Protein AF-A0A8I2A565-F1 (afdb_monomer)

Solvent-accessible surface area (backbone atoms only — not comparable to full-atom values): 3377 Å² total; per-residue (Å²): 136,92,76,78,68,83,74,70,76,58,61,68,63,73,70,48,53,72,67,56,47,52,48,52,53,48,52,55,60,48,66,74,38,72,88,74,56,78,57,67,71,59,54,49,64,74,42,60,89,81,109

Secondary structure (DSSP, 8-state):
--------TTTTGGGS-HHHHHHHHHHHHHHTSGGGPPPHHHHHHHTTTT-

Radius of gyration: 16.5 Å; Cα contacts (8 Å, |Δi|>4): 7; chains: 1; bounding box: 36×37×27 Å

pLDDT: mean 84.22, std 16.79, range [38.53, 98.06]

Foldseek 3Di:
DDPPDPDPPCPVVVPDDPVRNVVVVVVVVLVVDCVSDDDPVVVCVVCVVVD

Mean predicted aligned error: 8.68 Å

Structure (mmCIF, N/CA/C/O backbone):
data_AF-A0A8I2A565-F1
#
_entry.id   AF-A0A8I2A565-F1
#
loop_
_atom_site.group_PDB
_atom_site.id
_atom_site.type_symbol
_atom_site.label_atom_id
_atom_site.label_alt_id
_atom_site.label_comp_id
_atom_site.label_asym_id
_atom_site.label_entity_id
_atom_site.label_seq_id
_atom_site.pdbx_PDB_ins_code
_atom_site.Cartn_x
_atom_site.Cartn_y
_atom_site.Cartn_z
_atom_site.occupancy
_atom_site.B_iso_or_equiv
_atom_site.auth_seq_id
_atom_site.auth_comp_id
_atom_site.auth_asym_id
_atom_site.auth_atom_id
_atom_site.pdbx_PDB_model_num
ATOM 1 N N . MET A 1 1 ? -9.989 -30.200 -2.587 1.00 38.53 1 MET A N 1
ATOM 2 C CA . MET A 1 1 ? -9.419 -29.881 -1.260 1.00 38.53 1 MET A CA 1
ATOM 3 C C . MET A 1 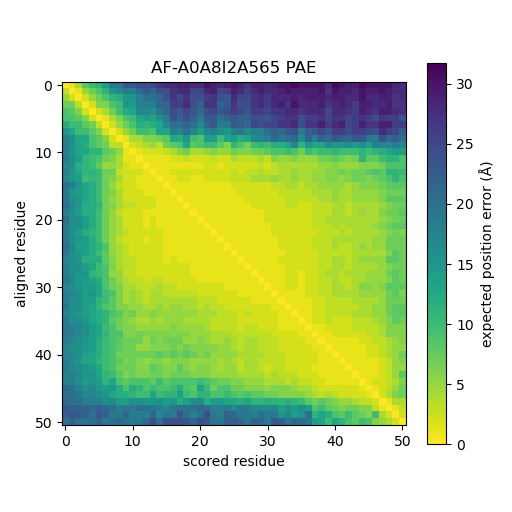1 ? -9.941 -28.517 -0.834 1.00 38.53 1 MET A C 1
ATOM 5 O O . MET A 1 1 ? -9.410 -27.508 -1.268 1.00 38.53 1 MET A O 1
ATOM 9 N N . ALA A 1 2 ? -11.026 -28.483 -0.062 1.00 49.94 2 ALA A N 1
ATOM 10 C CA . ALA A 1 2 ? -11.576 -27.243 0.476 1.00 49.94 2 ALA A CA 1
ATOM 11 C C . ALA A 1 2 ? -10.836 -26.904 1.779 1.00 49.94 2 ALA A C 1
ATOM 13 O O . ALA A 1 2 ? -11.052 -27.551 2.799 1.00 49.94 2 ALA A O 1
ATOM 14 N N . ARG A 1 3 ? -9.909 -25.944 1.729 1.00 49.16 3 ARG A N 1
ATOM 15 C CA . ARG A 1 3 ? -9.314 -25.313 2.919 1.00 49.16 3 ARG A CA 1
ATOM 16 C C . ARG A 1 3 ? -9.151 -23.817 2.685 1.00 49.16 3 ARG A C 1
ATOM 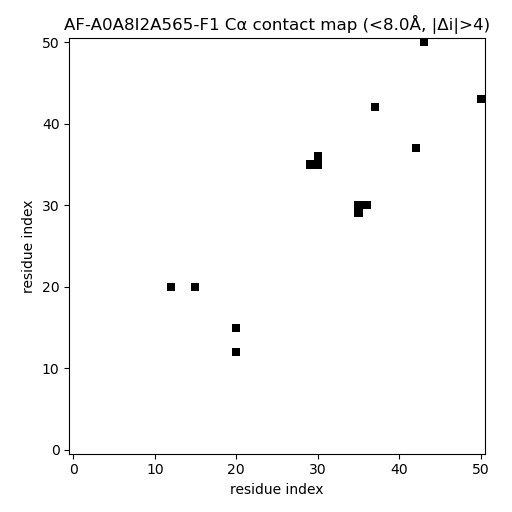18 O O . ARG A 1 3 ? -8.059 -23.276 2.768 1.00 49.16 3 ARG A O 1
ATOM 25 N N . THR A 1 4 ? -10.251 -23.145 2.392 1.00 49.22 4 THR A N 1
ATOM 26 C CA . THR A 1 4 ? -10.358 -21.730 2.734 1.00 49.22 4 THR A CA 1
ATOM 27 C C . THR A 1 4 ? -11.156 -21.724 4.023 1.00 49.22 4 THR A C 1
ATOM 29 O O . THR A 1 4 ? -12.382 -21.738 3.998 1.00 49.22 4 THR A O 1
ATOM 32 N N . GLN A 1 5 ? -10.451 -21.878 5.149 1.00 53.12 5 GLN A N 1
ATOM 33 C CA . GLN A 1 5 ? -11.046 -21.609 6.455 1.00 53.12 5 GLN A CA 1
ATOM 34 C C . GLN A 1 5 ? -11.665 -20.214 6.396 1.00 53.12 5 GLN A C 1
ATOM 36 O O . GLN A 1 5 ? -11.074 -19.333 5.772 1.00 53.12 5 GLN A O 1
ATOM 41 N N . GLU A 1 6 ? -12.860 -20.068 6.967 1.00 54.62 6 GLU A N 1
ATOM 42 C CA . GLU A 1 6 ? -13.639 -18.831 7.006 1.00 54.62 6 GLU A CA 1
ATOM 43 C C . GLU A 1 6 ? -12.728 -17.609 7.082 1.00 54.62 6 GLU A C 1
ATOM 45 O O . GLU A 1 6 ? -11.974 -17.427 8.044 1.00 54.62 6 GLU A O 1
ATOM 50 N N . LYS A 1 7 ? -12.717 -16.840 5.991 1.00 58.34 7 LYS A N 1
ATOM 51 C CA . LYS A 1 7 ? -11.778 -15.747 5.820 1.00 58.34 7 LYS A CA 1
ATOM 52 C C . LYS A 1 7 ? -12.002 -14.751 6.945 1.00 58.34 7 LYS A C 1
ATOM 54 O O . LYS A 1 7 ? -13.061 -14.142 7.060 1.00 58.34 7 LYS A O 1
ATOM 59 N N . SER A 1 8 ? -10.979 -14.576 7.768 1.00 58.38 8 SER A N 1
ATOM 60 C CA . SER A 1 8 ? -10.885 -13.498 8.73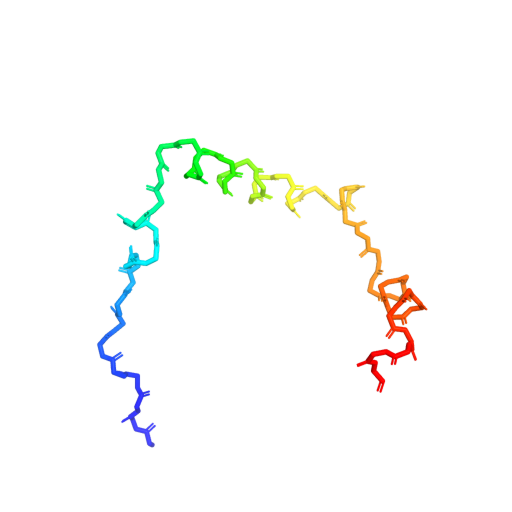9 1.00 58.38 8 SER A CA 1
ATOM 61 C C . SER A 1 8 ? -10.620 -12.164 8.038 1.00 58.38 8 SER A C 1
ATOM 63 O O . SER A 1 8 ? -9.642 -11.479 8.357 1.00 58.38 8 SER A O 1
ATOM 65 N N . ASP A 1 9 ? -11.427 -11.848 7.029 1.00 62.47 9 ASP A N 1
ATOM 66 C CA . ASP A 1 9 ? -11.280 -10.641 6.233 1.00 62.47 9 ASP A CA 1
ATOM 67 C C . ASP A 1 9 ? -11.381 -9.436 7.176 1.00 62.47 9 ASP A C 1
ATOM 69 O O . ASP A 1 9 ? -12.236 -9.370 8.059 1.00 62.47 9 ASP A O 1
ATOM 73 N N . GLY A 1 10 ? -10.410 -8.531 7.069 1.00 77.56 10 GLY A N 1
ATOM 74 C CA . GLY A 1 10 ? -10.369 -7.313 7.873 1.00 77.56 10 GLY A CA 1
ATOM 75 C C . GLY A 1 10 ? -9.835 -7.443 9.306 1.00 77.56 10 GLY A C 1
ATOM 76 O O . GLY A 1 10 ? -9.732 -6.420 9.972 1.00 77.56 10 GLY A O 1
ATOM 77 N N . LYS A 1 11 ? -9.414 -8.620 9.811 1.00 85.31 11 LYS A N 1
ATOM 78 C CA . LYS A 1 11 ? -8.802 -8.694 11.167 1.00 85.31 11 LYS A CA 1
ATOM 79 C C . LYS A 1 11 ? -7.486 -7.9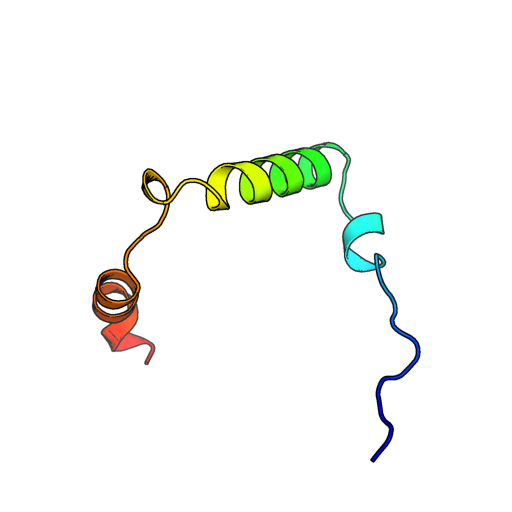24 11.290 1.00 85.31 11 LYS A C 1
ATOM 81 O O . LYS A 1 11 ? -7.162 -7.475 12.382 1.00 85.31 11 LYS A O 1
ATOM 86 N N . LEU A 1 12 ? -6.713 -7.831 10.208 1.00 87.12 12 LEU A N 1
ATOM 87 C CA . LEU A 1 12 ? -5.489 -7.025 10.179 1.00 87.12 12 LEU A CA 1
ATOM 88 C C . LEU A 1 12 ? -5.827 -5.539 10.077 1.00 87.12 12 LEU A C 1
ATOM 90 O O . LEU A 1 12 ? -5.307 -4.760 10.860 1.00 87.12 12 LEU A O 1
ATOM 94 N N . TRP A 1 13 ? -6.771 -5.186 9.202 1.00 90.69 13 TRP A N 1
ATOM 95 C CA . TRP A 1 13 ? -7.294 -3.826 9.067 1.00 90.69 13 TRP A CA 1
ATOM 96 C C . TRP A 1 13 ? -7.828 -3.271 10.394 1.00 90.69 13 TRP A C 1
ATOM 98 O O . TRP A 1 13 ? -7.440 -2.194 10.819 1.00 90.69 13 TRP A O 1
ATOM 108 N N . ALA A 1 14 ? -8.635 -4.055 11.114 1.00 91.06 14 ALA A N 1
ATOM 109 C CA . ALA A 1 14 ? -9.229 -3.656 12.390 1.00 91.06 14 ALA A CA 1
ATOM 110 C C . ALA A 1 14 ? -8.216 -3.463 13.536 1.00 91.06 14 ALA A C 1
ATOM 112 O O . ALA A 1 14 ? -8.601 -3.009 14.610 1.00 91.06 14 ALA A O 1
ATOM 113 N N . ARG A 1 15 ? -6.949 -3.859 13.350 1.00 93.81 15 ARG A N 1
ATOM 114 C CA . ARG A 1 15 ? -5.871 -3.653 14.331 1.00 93.81 15 ARG A CA 1
ATOM 115 C C . ARG A 1 15 ? -5.063 -2.386 14.072 1.00 93.81 15 ARG A C 1
ATOM 117 O O . ARG A 1 15 ? -4.274 -2.030 14.939 1.00 93.81 15 ARG A O 1
ATOM 124 N N . LEU A 1 16 ? -5.230 -1.772 12.904 1.00 95.00 16 LEU A N 1
ATOM 125 C CA . LEU A 1 16 ? -4.516 -0.563 12.525 1.00 95.00 16 LEU A CA 1
ATOM 126 C C . LEU A 1 16 ? -5.103 0.646 13.254 1.00 95.00 16 LEU A C 1
ATOM 128 O O . LEU A 1 16 ? -6.326 0.730 13.425 1.00 95.00 16 LEU A O 1
ATOM 132 N N . THR A 1 17 ? -4.248 1.589 13.643 1.00 97.62 17 THR A N 1
ATOM 133 C CA . THR A 1 17 ? -4.704 2.917 14.076 1.00 97.62 17 THR A CA 1
ATOM 134 C C . THR A 1 17 ? -5.345 3.671 12.911 1.00 97.62 17 THR A C 1
ATOM 136 O O . THR A 1 17 ? -5.255 3.254 11.757 1.00 97.62 17 THR A O 1
ATOM 139 N N . GLU A 1 18 ? -6.019 4.783 13.200 1.00 96.88 18 GLU A N 1
ATOM 140 C CA . GLU A 1 18 ? -6.609 5.628 12.157 1.00 96.88 18 GLU A CA 1
ATOM 141 C C . GLU A 1 18 ? -5.537 6.136 11.183 1.00 96.88 18 GLU A C 1
ATOM 143 O O . GLU A 1 18 ? -5.710 6.046 9.970 1.00 96.88 18 GLU A O 1
ATOM 148 N N . GLU A 1 19 ? -4.377 6.543 11.698 1.00 98.06 19 GLU A N 1
ATOM 149 C CA . GLU A 1 19 ? -3.251 7.005 10.886 1.00 98.06 19 GLU A CA 1
ATOM 150 C C . GLU A 1 19 ? -2.693 5.895 9.988 1.00 98.06 19 GLU A C 1
ATOM 152 O O . GLU A 1 19 ? -2.396 6.127 8.818 1.00 98.06 19 GLU A O 1
ATOM 157 N N . GLU A 1 20 ? -2.573 4.671 10.508 1.00 97.75 20 GLU A N 1
ATOM 158 C CA . GLU A 1 20 ? -2.113 3.518 9.729 1.00 97.75 20 GLU A CA 1
ATOM 159 C C . GLU A 1 20 ? -3.127 3.115 8.646 1.00 97.75 20 GLU A C 1
ATOM 161 O O . GLU A 1 20 ? -2.736 2.702 7.553 1.00 97.75 20 GLU A O 1
ATOM 166 N N . GLN A 1 21 ? -4.428 3.246 8.923 1.00 97.31 21 GLN A N 1
ATOM 167 C CA . GLN A 1 21 ? -5.486 3.021 7.934 1.00 97.31 21 GLN A CA 1
ATOM 168 C C . GLN A 1 21 ? -5.445 4.074 6.825 1.00 97.31 21 GLN A C 1
ATOM 170 O O . GLN A 1 21 ? -5.524 3.721 5.647 1.00 97.31 21 GLN A O 1
ATOM 175 N N . GLU A 1 22 ? -5.294 5.351 7.182 1.00 97.94 22 GLU A N 1
ATOM 176 C CA . GLU A 1 22 ? -5.152 6.439 6.214 1.00 97.94 22 GLU A CA 1
ATOM 177 C C . GLU A 1 22 ? -3.925 6.252 5.325 1.00 97.94 22 GLU A C 1
ATOM 179 O O . GLU A 1 22 ? -4.026 6.396 4.106 1.00 97.94 22 GLU A O 1
ATOM 184 N N . GLU A 1 23 ? -2.783 5.905 5.915 1.00 97.50 23 GLU A N 1
ATOM 185 C CA . GLU A 1 23 ? -1.554 5.659 5.167 1.00 97.50 23 GLU A CA 1
ATOM 186 C C . GLU A 1 23 ? -1.719 4.479 4.206 1.00 97.50 23 GLU A C 1
ATOM 188 O O . GLU A 1 23 ? -1.329 4.566 3.044 1.00 97.50 23 GLU A O 1
ATOM 193 N N . LEU A 1 24 ? -2.371 3.397 4.640 1.00 96.06 24 LEU A N 1
ATOM 194 C CA . LEU A 1 24 ? -2.615 2.244 3.776 1.00 96.06 24 LEU A CA 1
ATOM 195 C C . LEU A 1 24 ? -3.541 2.588 2.597 1.00 96.06 24 LEU A C 1
ATOM 197 O O . LEU A 1 24 ? -3.305 2.128 1.480 1.00 96.06 24 LEU A O 1
ATOM 201 N N . ILE A 1 25 ? -4.562 3.424 2.817 1.00 97.19 25 ILE A N 1
ATOM 202 C CA . ILE A 1 25 ? -5.433 3.927 1.741 1.00 97.19 25 ILE A CA 1
ATOM 203 C C . ILE A 1 25 ? -4.631 4.782 0.755 1.00 97.19 25 ILE A C 1
ATOM 205 O O . ILE A 1 25 ? -4.794 4.631 -0.457 1.00 97.19 25 ILE A O 1
ATOM 209 N N . ARG A 1 26 ? -3.758 5.668 1.248 1.00 97.62 26 ARG A N 1
ATOM 210 C CA . ARG A 1 26 ? -2.900 6.499 0.389 1.00 97.62 26 ARG A CA 1
ATOM 211 C C . ARG A 1 26 ? -1.945 5.644 -0.430 1.00 97.62 26 ARG A C 1
ATOM 213 O O . ARG A 1 26 ? -1.897 5.817 -1.643 1.00 97.62 26 ARG A O 1
ATOM 220 N N . ALA A 1 27 ? -1.278 4.678 0.19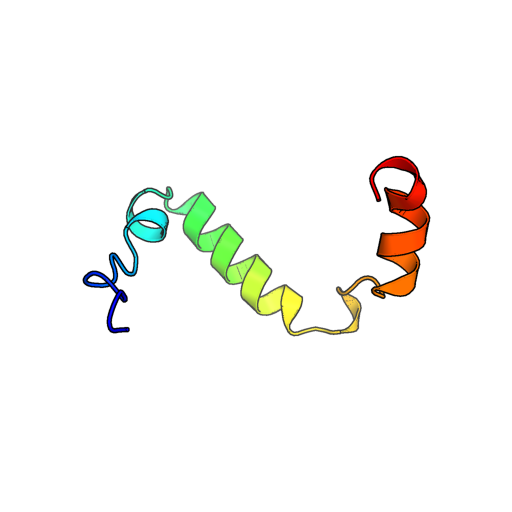6 1.00 96.19 27 ALA A N 1
ATOM 221 C CA . ALA A 1 27 ? -0.375 3.757 -0.484 1.00 96.19 27 ALA A CA 1
ATOM 222 C C . ALA A 1 27 ? -1.083 2.967 -1.599 1.00 96.19 27 ALA A C 1
ATOM 224 O O . ALA A 1 27 ? -0.532 2.815 -2.688 1.00 96.19 27 ALA A O 1
ATOM 225 N N . GLU A 1 28 ? -2.318 2.510 -1.368 1.00 95.62 28 GLU A N 1
ATOM 226 C CA . GLU A 1 28 ? -3.127 1.852 -2.401 1.00 95.62 28 GLU A CA 1
ATOM 227 C C . GLU A 1 28 ? -3.395 2.799 -3.580 1.00 95.62 28 GLU A C 1
ATOM 229 O O . GLU A 1 28 ? -3.150 2.440 -4.733 1.00 95.62 28 GLU A O 1
ATOM 234 N N . ILE A 1 29 ? -3.843 4.030 -3.309 1.00 97.25 29 ILE A N 1
ATOM 235 C CA . ILE A 1 29 ? -4.095 5.043 -4.347 1.00 97.25 29 ILE A CA 1
ATOM 236 C C . ILE A 1 29 ? -2.815 5.325 -5.145 1.00 97.25 29 ILE A C 1
ATOM 238 O O . ILE A 1 29 ? -2.839 5.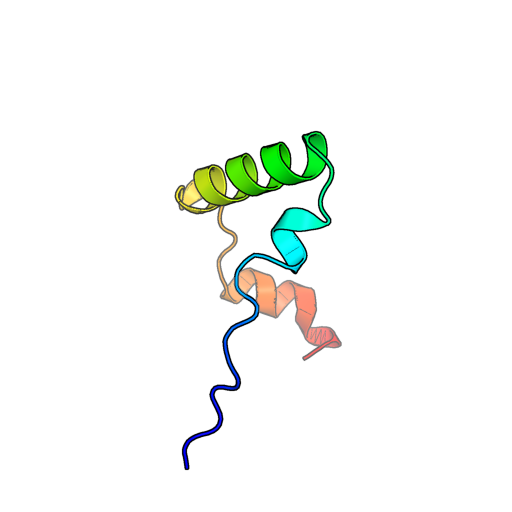293 -6.374 1.00 97.25 29 ILE A O 1
ATOM 242 N N . GLU A 1 30 ? -1.695 5.553 -4.463 1.00 96.25 30 GLU A N 1
ATOM 243 C CA . GLU A 1 30 ? -0.404 5.861 -5.081 1.00 96.25 30 GLU A CA 1
ATOM 244 C C . GLU A 1 30 ? 0.152 4.697 -5.904 1.00 96.25 30 GLU A C 1
ATOM 246 O O . GLU A 1 30 ? 0.774 4.932 -6.941 1.00 96.25 30 GLU A O 1
ATOM 251 N N . SER A 1 31 ? -0.104 3.452 -5.491 1.00 95.00 31 SER A N 1
ATOM 252 C CA . SER A 1 31 ? 0.343 2.251 -6.206 1.00 95.00 31 SER A CA 1
ATOM 253 C C . SER A 1 31 ? -0.325 2.069 -7.572 1.00 95.00 31 SER A C 1
ATOM 255 O O . SER A 1 31 ? 0.217 1.385 -8.442 1.00 95.00 31 SER A O 1
ATOM 257 N N . ASN A 1 32 ? -1.482 2.705 -7.782 1.00 95.31 32 ASN A N 1
ATOM 258 C CA . ASN A 1 32 ? -2.177 2.691 -9.064 1.00 95.31 32 ASN A CA 1
ATOM 259 C C . ASN A 1 32 ? -1.541 3.638 -10.094 1.00 95.31 32 ASN A C 1
ATOM 261 O O . ASN A 1 32 ? -1.894 3.561 -11.271 1.00 95.31 32 ASN A O 1
ATOM 265 N N . ASP A 1 33 ? -0.603 4.501 -9.687 1.00 95.81 33 ASP A N 1
ATOM 266 C CA . ASP A 1 33 ? 0.185 5.328 -10.597 1.00 95.81 33 ASP A CA 1
ATOM 267 C C . ASP A 1 33 ? 1.482 4.595 -10.994 1.00 95.81 33 ASP A C 1
ATOM 269 O O . ASP A 1 33 ? 2.387 4.428 -10.169 1.00 95.81 33 ASP A O 1
ATOM 273 N N . PRO A 1 34 ? 1.640 4.190 -12.271 1.00 93.06 34 PRO A N 1
ATOM 274 C CA . PRO A 1 34 ? 2.846 3.513 -12.735 1.00 93.06 34 PRO A CA 1
ATOM 275 C C . PRO A 1 34 ? 4.135 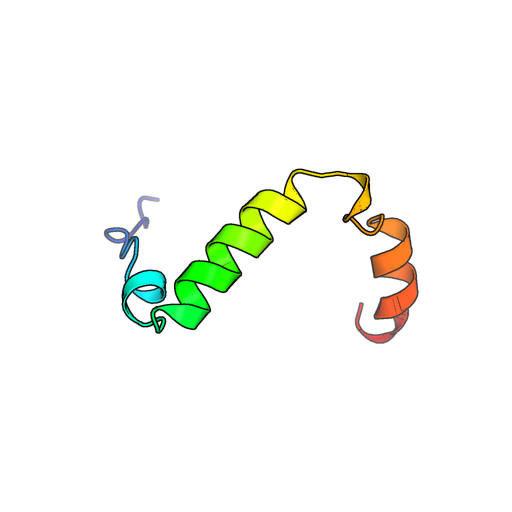4.321 -12.551 1.00 93.06 34 PRO A C 1
ATOM 277 O O . PRO A 1 34 ? 5.213 3.729 -12.523 1.00 93.06 34 PRO A O 1
ATOM 280 N N . SER A 1 35 ? 4.055 5.651 -12.435 1.00 94.62 35 SER A N 1
ATOM 281 C CA . SER A 1 35 ? 5.219 6.507 -12.192 1.00 94.62 35 SER A CA 1
ATOM 282 C C . SER A 1 35 ? 5.774 6.388 -10.767 1.00 94.62 35 SER A C 1
ATOM 284 O O . SER A 1 35 ? 6.964 6.632 -10.564 1.00 94.62 35 SER A O 1
ATOM 286 N N . ASN A 1 36 ? 4.960 5.919 -9.814 1.00 93.81 36 ASN A N 1
ATOM 287 C CA . ASN A 1 36 ? 5.375 5.607 -8.443 1.00 93.81 36 ASN A CA 1
ATOM 288 C C . ASN A 1 36 ? 5.956 4.188 -8.308 1.00 93.81 36 ASN A C 1
ATOM 290 O O . ASN A 1 36 ? 6.500 3.829 -7.261 1.00 93.81 36 ASN A O 1
ATOM 294 N N . LEU A 1 37 ? 5.859 3.363 -9.356 1.00 92.81 37 LEU A N 1
ATOM 295 C CA . LEU A 1 37 ? 6.313 1.977 -9.327 1.00 92.81 37 LEU A CA 1
ATOM 296 C C . LEU A 1 37 ? 7.781 1.846 -9.736 1.00 92.81 37 LEU A C 1
ATOM 298 O O . LEU A 1 37 ? 8.267 2.450 -10.692 1.00 92.81 37 LEU A O 1
ATOM 302 N N . ILE A 1 38 ? 8.488 0.955 -9.045 1.00 91.19 38 ILE A N 1
ATOM 303 C CA . ILE A 1 38 ? 9.837 0.542 -9.430 1.00 91.19 38 ILE A CA 1
ATOM 304 C C . ILE A 1 38 ? 9.721 -0.690 -10.338 1.00 91.19 38 ILE A C 1
ATOM 306 O O . ILE A 1 38 ? 9.092 -1.675 -9.941 1.00 91.19 38 ILE A O 1
ATOM 310 N N . PRO A 1 39 ? 10.357 -0.703 -11.526 1.00 92.50 39 PRO A N 1
ATOM 311 C CA . PRO A 1 39 ? 10.356 -1.875 -12.392 1.00 92.50 39 PRO A CA 1
ATOM 312 C C . PRO A 1 39 ? 10.880 -3.120 -11.672 1.00 92.50 39 PRO A C 1
ATOM 314 O O . PRO A 1 39 ? 11.890 -3.071 -10.966 1.00 92.50 39 PRO A O 1
ATOM 317 N N . HIS A 1 40 ? 10.244 -4.268 -11.909 1.00 89.06 40 HIS A N 1
ATOM 318 C CA . HIS A 1 40 ? 10.618 -5.527 -11.257 1.00 89.06 40 HIS A CA 1
ATOM 319 C C . HIS A 1 40 ? 12.097 -5.895 -11.467 1.00 89.06 40 HIS A C 1
ATOM 321 O O . HIS A 1 40 ? 12.769 -6.372 -10.554 1.00 89.06 40 HIS A O 1
ATOM 327 N N . THR A 1 41 ? 12.632 -5.606 -12.654 1.00 92.50 41 THR A N 1
ATOM 328 C CA . THR A 1 41 ? 14.047 -5.810 -12.993 1.00 92.50 41 THR A CA 1
ATOM 329 C C . THR A 1 41 ? 14.989 -4.994 -12.106 1.00 92.50 41 THR A C 1
ATOM 331 O O . THR A 1 41 ? 16.058 -5.479 -11.738 1.00 92.50 41 THR A O 1
ATOM 334 N N . GLU A 1 42 ? 14.604 -3.779 -11.716 1.00 92.00 42 GLU A N 1
ATOM 335 C CA . GLU A 1 42 ? 15.385 -2.940 -10.805 1.00 92.00 42 GLU A CA 1
ATOM 336 C C . GLU A 1 42 ? 15.323 -3.459 -9.364 1.00 92.00 42 GLU A C 1
ATOM 338 O O . GLU A 1 42 ? 16.344 -3.482 -8.673 1.00 92.00 42 GLU A O 1
ATOM 343 N N . VAL A 1 43 ? 14.170 -3.975 -8.925 1.00 92.06 43 VAL A N 1
ATOM 344 C CA . VAL A 1 43 ? 14.041 -4.647 -7.620 1.00 92.06 43 VAL A CA 1
ATOM 345 C C . VAL A 1 43 ? 14.951 -5.881 -7.553 1.00 92.06 43 VAL A C 1
ATOM 347 O O . VAL A 1 43 ? 15.723 -6.032 -6.604 1.00 92.06 43 VAL A O 1
ATOM 350 N N . GLN A 1 44 ? 14.952 -6.724 -8.590 1.00 90.50 44 GLN A N 1
ATOM 351 C CA . GLN A 1 44 ? 15.824 -7.903 -8.671 1.00 90.50 44 GLN A CA 1
ATOM 352 C C . GLN A 1 44 ? 17.315 -7.543 -8.613 1.00 90.50 44 GLN A C 1
ATOM 354 O O . GLN A 1 44 ? 18.088 -8.210 -7.925 1.00 90.50 44 GLN A O 1
ATOM 359 N N . LYS A 1 45 ? 17.738 -6.470 -9.298 1.00 90.31 45 LYS A N 1
ATOM 360 C CA . LYS A 1 45 ? 19.128 -5.987 -9.237 1.00 90.31 45 LYS A CA 1
ATOM 361 C C . LYS A 1 45 ? 19.521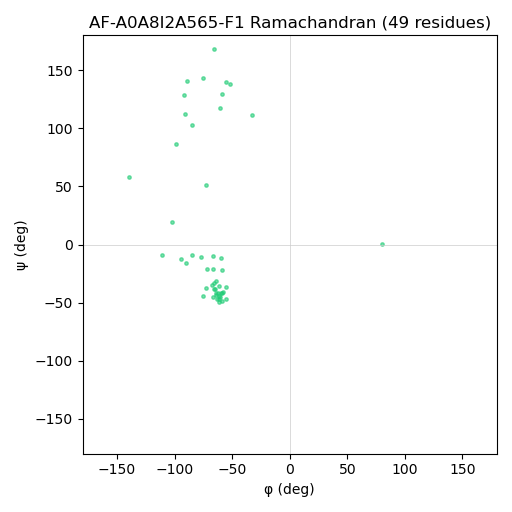 -5.562 -7.822 1.00 90.31 45 LYS A C 1
ATOM 363 O O . LYS A 1 45 ? 20.609 -5.919 -7.372 1.00 90.31 45 LYS A O 1
ATOM 368 N N . ARG A 1 46 ? 18.652 -4.826 -7.119 1.00 87.06 46 ARG A N 1
ATOM 369 C CA . ARG A 1 46 ? 18.910 -4.334 -5.752 1.00 87.06 46 ARG A CA 1
ATOM 370 C C . ARG A 1 46 ? 19.014 -5.468 -4.731 1.00 87.06 46 ARG A C 1
ATOM 372 O O . ARG A 1 46 ? 19.882 -5.425 -3.864 1.00 87.06 46 ARG A O 1
ATOM 379 N N . HIS A 1 47 ? 18.187 -6.503 -4.867 1.00 87.62 47 HIS A N 1
ATOM 380 C CA . HIS A 1 47 ? 18.100 -7.613 -3.910 1.00 87.62 47 HIS A CA 1
ATOM 381 C C . HIS A 1 47 ? 18.819 -8.889 -4.365 1.00 87.62 47 HIS A C 1
ATOM 383 O O . HIS A 1 47 ? 18.609 -9.954 -3.796 1.00 87.62 47 HIS A O 1
ATOM 389 N N . LYS A 1 48 ? 19.745 -8.785 -5.324 1.00 77.25 48 LYS A N 1
ATOM 390 C CA . LYS A 1 48 ? 20.511 -9.912 -5.890 1.00 77.25 48 LYS A CA 1
ATOM 391 C C . LYS A 1 48 ? 21.361 -10.704 -4.878 1.00 77.25 48 LYS A C 1
ATOM 393 O O . LYS A 1 48 ? 21.924 -11.727 -5.230 1.00 77.25 48 LYS A O 1
ATOM 398 N N . LYS A 1 49 ? 21.530 -10.201 -3.650 1.00 76.50 49 LYS A N 1
ATOM 399 C CA . LYS A 1 49 ? 22.197 -10.921 -2.548 1.00 76.50 49 LYS A CA 1
ATOM 400 C C . LYS A 1 49 ? 21.230 -11.752 -1.693 1.00 76.50 49 LYS A C 1
ATOM 402 O O . LYS A 1 49 ? 21.694 -12.514 -0.854 1.00 76.50 49 LYS A O 1
ATOM 407 N N . TRP A 1 50 ? 19.926 -11.495 -1.801 1.00 65.06 50 TRP A N 1
ATOM 408 C CA . TRP A 1 50 ? 18.865 -12.066 -0.958 1.00 65.06 50 TRP A CA 1
ATOM 409 C C . TRP A 1 50 ? 17.969 -13.045 -1.738 1.00 65.06 50 TRP A C 1
ATOM 411 O O . TRP A 1 50 ? 17.144 -13.724 -1.131 1.00 65.06 50 TRP A O 1
ATOM 421 N N . LEU A 1 51 ? 18.146 -13.101 -3.063 1.00 57.81 51 LEU A N 1
ATOM 422 C CA . LEU A 1 51 ? 17.648 -14.118 -3.992 1.00 57.81 51 LEU A CA 1
ATOM 423 C C . LEU A 1 51 ? 18.819 -15.004 -4.420 1.00 57.81 51 LEU A C 1
ATOM 425 O O . LEU A 1 51 ? 18.597 -1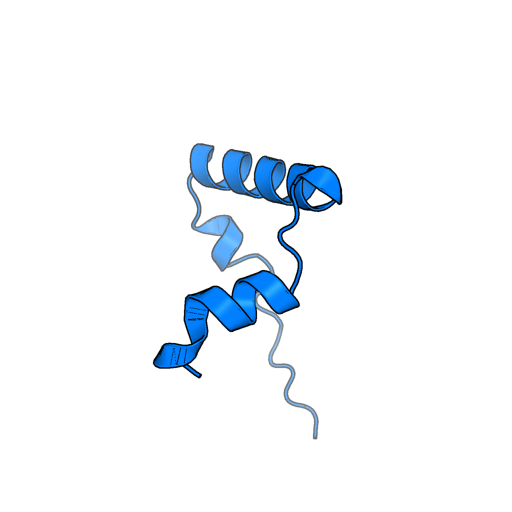6.223 -4.573 1.00 57.81 51 LEU A O 1
#

Sequence (51 aa):
MARTQEKSDGKLWARLTEEEQEELIRAEIESNDPSNLIPHTEVQKRHKKWL